Protein AF-A0A0F8UZZ4-F1 (afdb_monomer)

Sequence (154 aa):
MYAQLGSQSSPERGVSSKDVMAVPLHQHHSSLEGVIFPTPEEHDEATNLFNRLIEHFEPLQASNNDYKPITLLRLTKGGVSAEDEFLELFFTFIECDRLGVTEPRLAETLATLHNFEGWTSEEQHGLSQSLVEFSSFLMDNFFLPRTYVVVMYT

Mean predicted aligned error: 14.17 Å

Radius of gyration: 32.43 Å; Cα contacts (8 Å, |Δi|>4): 72; chains: 1; bounding box: 59×96×67 Å

Structure (mmCIF, N/CA/C/O backbone):
data_AF-A0A0F8UZZ4-F1
#
_entry.id   AF-A0A0F8UZZ4-F1
#
loop_
_atom_site.group_PDB
_atom_site.id
_atom_site.type_symbol
_atom_site.label_atom_id
_atom_site.label_alt_id
_atom_site.label_comp_id
_atom_site.label_asym_id
_atom_site.label_entity_id
_atom_site.label_seq_id
_atom_site.pdbx_PDB_ins_code
_atom_site.Cartn_x
_atom_site.Cartn_y
_atom_site.Cartn_z
_atom_site.occupancy
_atom_site.B_iso_or_equiv
_atom_site.auth_seq_id
_atom_site.auth_comp_id
_atom_site.auth_asym_id
_atom_site.auth_atom_id
_atom_site.pdbx_PDB_model_num
ATOM 1 N N . MET A 1 1 ? 35.889 -77.668 51.357 1.00 37.16 1 MET A N 1
ATOM 2 C CA . MET A 1 1 ? 35.777 -79.140 51.212 1.00 37.16 1 MET A CA 1
ATOM 3 C C . MET A 1 1 ? 34.492 -79.395 50.439 1.00 37.1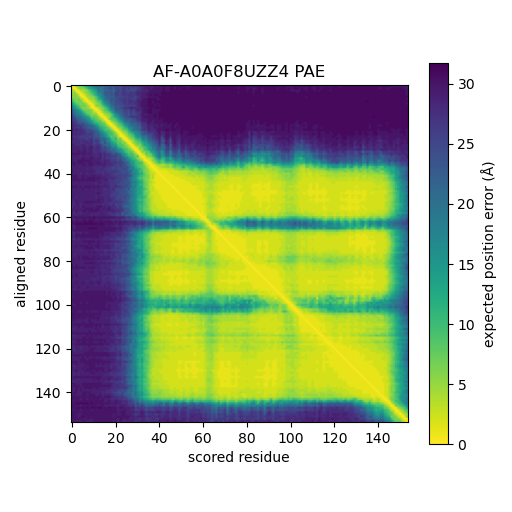6 1 MET A C 1
ATOM 5 O O . MET A 1 1 ? 33.463 -79.022 50.968 1.00 37.16 1 MET A O 1
ATOM 9 N N . TYR A 1 2 ? 34.434 -79.874 49.197 1.00 33.12 2 TYR A N 1
ATOM 10 C CA . TYR A 1 2 ? 35.362 -80.618 48.336 1.00 33.12 2 TYR A CA 1
ATOM 11 C C . TYR A 1 2 ? 35.374 -80.046 46.901 1.00 33.12 2 TYR A C 1
ATOM 13 O O . TYR A 1 2 ? 34.480 -79.297 46.520 1.00 33.12 2 TYR A O 1
ATOM 21 N N . ALA A 1 3 ? 36.428 -80.387 46.159 1.00 36.03 3 ALA A N 1
ATOM 22 C CA . ALA A 1 3 ? 36.749 -79.998 44.786 1.00 36.03 3 ALA A CA 1
ATOM 23 C C . ALA A 1 3 ? 36.208 -80.987 43.728 1.00 36.03 3 ALA A C 1
ATOM 25 O O . ALA A 1 3 ? 35.828 -82.095 44.101 1.00 36.03 3 ALA A O 1
ATOM 26 N N . GLN A 1 4 ? 36.210 -80.562 42.447 1.00 43.81 4 GLN A N 1
ATOM 27 C CA . GLN A 1 4 ? 36.650 -81.261 41.203 1.00 43.81 4 GLN A CA 1
ATOM 28 C C . GLN A 1 4 ? 35.997 -80.543 39.983 1.00 43.81 4 GLN A C 1
ATOM 30 O O . GLN A 1 4 ? 34.777 -80.452 39.927 1.00 43.81 4 GLN A O 1
ATOM 35 N N . LEU A 1 5 ? 36.752 -79.817 39.132 1.00 38.59 5 LEU A N 1
ATOM 36 C CA . LEU A 1 5 ? 37.466 -80.258 37.897 1.00 38.59 5 LEU A CA 1
ATOM 37 C C . LEU A 1 5 ? 36.512 -80.469 36.706 1.00 38.59 5 LEU A C 1
ATOM 39 O O . LEU A 1 5 ? 35.514 -81.151 36.858 1.00 38.59 5 LEU A O 1
ATOM 43 N N . GLY A 1 6 ? 36.721 -79.976 35.483 1.00 33.59 6 GLY A N 1
ATOM 44 C CA . GLY A 1 6 ? 37.797 -79.285 34.748 1.00 33.59 6 GLY A CA 1
ATOM 45 C C . GLY A 1 6 ? 37.180 -78.854 33.389 1.00 33.59 6 GLY A C 1
ATOM 46 O O . GLY A 1 6 ? 35.970 -78.959 33.232 1.00 33.59 6 GLY A O 1
ATOM 47 N N . SER A 1 7 ? 37.829 -78.369 32.333 1.00 39.31 7 SER A N 1
ATOM 48 C CA . SER A 1 7 ? 39.216 -78.089 31.973 1.00 39.31 7 SER A CA 1
ATOM 49 C C . SER A 1 7 ? 39.190 -77.174 30.731 1.00 39.31 7 SER A C 1
ATOM 51 O O . SER A 1 7 ? 38.332 -77.332 29.873 1.00 39.31 7 SER A O 1
ATOM 53 N N . GLN A 1 8 ? 40.156 -76.251 30.670 1.00 36.69 8 GLN A N 1
ATOM 54 C CA . GLN A 1 8 ? 40.911 -75.742 29.506 1.00 36.69 8 GLN A CA 1
ATOM 55 C C . GLN A 1 8 ? 40.238 -75.533 28.131 1.00 36.69 8 GLN A C 1
ATOM 57 O O . GLN A 1 8 ? 39.896 -76.493 27.457 1.00 36.69 8 GLN A O 1
ATOM 62 N N . SER A 1 9 ? 40.365 -74.309 27.596 1.00 33.38 9 SER A N 1
ATOM 63 C CA . SER A 1 9 ? 41.303 -74.023 26.485 1.00 33.38 9 SER A CA 1
ATOM 64 C C . SER A 1 9 ? 41.376 -72.519 26.167 1.00 33.38 9 SER A C 1
ATOM 66 O O . SER A 1 9 ? 40.361 -71.882 25.910 1.00 33.38 9 SER A O 1
ATOM 68 N N . SER A 1 10 ? 42.591 -71.976 26.155 1.00 34.91 10 SER A N 1
ATOM 69 C CA . SER A 1 10 ? 43.013 -70.725 25.490 1.00 34.91 10 SER A CA 1
ATOM 70 C C . SER A 1 10 ? 43.971 -71.145 24.349 1.00 34.91 10 SER A C 1
ATOM 72 O O . SER A 1 10 ? 44.407 -72.302 24.412 1.00 34.91 10 SER A O 1
ATOM 74 N N . PRO A 1 11 ? 44.426 -70.309 23.388 1.00 54.88 11 PRO A N 1
ATOM 75 C CA . PRO A 1 11 ? 44.133 -68.898 23.081 1.00 54.88 11 PRO A CA 1
ATOM 76 C C . PRO A 1 11 ? 43.855 -68.665 21.564 1.00 54.88 11 PRO A C 1
ATOM 78 O O . PRO A 1 11 ? 43.844 -69.614 20.792 1.00 54.88 11 PRO A O 1
ATOM 81 N N . GLU A 1 12 ? 43.655 -67.411 21.127 1.00 36.12 12 GLU A N 1
ATOM 82 C CA . GLU A 1 12 ? 44.362 -66.763 19.988 1.00 36.12 12 GLU A CA 1
ATOM 83 C C . GLU A 1 12 ? 43.564 -65.595 19.360 1.00 36.12 12 GLU A C 1
ATOM 85 O O . GLU A 1 12 ? 42.460 -65.739 18.848 1.00 36.12 12 GLU A O 1
ATOM 90 N N . ARG A 1 13 ? 44.197 -64.416 19.432 1.00 40.97 13 ARG A N 1
ATOM 91 C CA . ARG A 1 13 ? 44.161 -63.244 18.536 1.00 40.97 13 ARG A CA 1
ATOM 92 C C . ARG A 1 13 ? 43.168 -63.228 17.361 1.00 40.97 13 ARG A C 1
ATOM 94 O O . ARG A 1 13 ? 43.299 -63.980 16.404 1.00 40.97 13 ARG A O 1
ATOM 101 N N . GLY A 1 14 ? 42.383 -62.152 17.321 1.00 39.22 14 GLY A N 1
ATOM 102 C CA . GLY A 1 14 ? 41.793 -61.605 16.101 1.00 39.22 14 GLY A CA 1
ATOM 103 C C . GLY A 1 14 ? 41.281 -60.186 16.334 1.00 39.22 14 GLY A C 1
ATOM 104 O O . GLY A 1 14 ? 40.177 -59.994 16.823 1.00 39.22 14 GLY A O 1
ATOM 105 N N . VAL A 1 15 ? 42.108 -59.187 16.028 1.00 47.19 15 VAL A N 1
ATOM 106 C CA . VAL A 1 15 ? 41.715 -57.772 15.963 1.00 47.19 15 VAL A CA 1
ATOM 107 C C . VAL A 1 15 ? 40.693 -57.586 14.843 1.00 47.19 15 VAL A C 1
ATOM 109 O O . VAL A 1 15 ? 40.980 -57.939 13.704 1.00 47.19 15 VAL A O 1
ATOM 112 N N . SER A 1 16 ? 39.567 -56.939 15.142 1.00 41.50 16 SER A N 1
ATOM 113 C CA . SER A 1 16 ? 38.890 -56.057 14.187 1.00 41.50 16 SER A CA 1
ATOM 114 C C . SER A 1 16 ? 38.021 -55.045 14.941 1.00 41.50 16 SER A C 1
ATOM 116 O O . SER A 1 16 ? 36.814 -55.214 15.081 1.00 41.50 16 SER A O 1
ATOM 118 N N . SER A 1 17 ? 38.641 -53.947 15.400 1.00 47.75 17 SER A N 1
ATOM 119 C CA . SER A 1 17 ? 37.963 -52.641 15.346 1.00 47.75 17 SER A CA 1
ATOM 120 C C . SER A 1 17 ? 37.373 -52.518 13.947 1.00 47.75 17 SER A C 1
ATOM 122 O O . SER A 1 17 ? 38.112 -52.820 13.008 1.00 47.75 17 SER A O 1
ATOM 124 N N . LYS A 1 18 ? 36.104 -52.130 13.771 1.00 46.91 18 LYS A N 1
ATOM 125 C CA . LYS A 1 18 ? 35.590 -50.742 13.636 1.00 46.91 18 LYS A CA 1
ATOM 126 C C . LYS A 1 18 ? 34.067 -50.853 13.474 1.00 46.91 18 LYS A C 1
ATOM 128 O O . LYS A 1 18 ? 33.593 -51.034 12.366 1.00 46.91 18 LYS A O 1
ATOM 133 N N . ASP A 1 19 ? 33.329 -50.697 14.565 1.00 45.00 19 ASP A N 1
ATOM 134 C CA . ASP A 1 19 ? 31.961 -50.177 14.507 1.00 45.00 19 ASP A CA 1
ATOM 135 C C . ASP A 1 19 ? 31.980 -48.869 15.293 1.00 45.00 19 ASP A C 1
ATOM 137 O O . ASP A 1 19 ? 31.608 -48.783 16.462 1.00 45.00 19 ASP A O 1
ATOM 141 N N . VAL A 1 20 ? 32.547 -47.839 14.659 1.00 52.75 20 VAL A N 1
ATOM 142 C CA . VAL A 1 20 ? 32.325 -46.463 15.096 1.00 52.75 20 VAL A CA 1
ATOM 143 C C . VAL A 1 20 ? 30.869 -46.186 14.764 1.00 52.75 20 VAL A C 1
ATOM 145 O O . VAL A 1 20 ? 30.528 -45.930 13.612 1.00 52.75 20 VAL A O 1
ATOM 148 N N . MET A 1 21 ? 30.007 -46.299 15.772 1.00 49.78 21 MET A N 1
ATOM 149 C CA . MET A 1 21 ? 28.649 -45.774 15.717 1.00 49.78 21 MET A CA 1
ATOM 150 C C . MET A 1 21 ? 28.749 -44.310 15.282 1.00 49.78 21 MET A C 1
ATOM 152 O O . MET A 1 21 ? 29.246 -43.466 16.030 1.00 49.78 21 MET A O 1
ATOM 156 N N . ALA A 1 22 ? 28.336 -44.018 14.049 1.00 57.75 22 ALA A N 1
ATOM 157 C CA . ALA A 1 22 ? 28.159 -42.653 13.591 1.00 57.75 22 ALA A CA 1
ATOM 158 C C . ALA A 1 22 ? 27.011 -42.063 14.411 1.00 57.75 22 ALA A C 1
ATOM 160 O O . ALA A 1 22 ? 25.844 -42.379 14.191 1.00 57.75 22 ALA A O 1
ATOM 161 N N . VAL A 1 23 ? 27.365 -41.259 15.412 1.00 56.22 23 VAL A N 1
ATOM 162 C CA . VAL A 1 23 ? 26.418 -40.435 16.158 1.00 56.22 23 VAL A CA 1
ATOM 163 C C . VAL A 1 23 ? 25.686 -39.581 15.124 1.00 56.22 23 VAL A C 1
ATOM 165 O O . VAL A 1 23 ? 26.359 -38.860 14.381 1.00 56.22 23 VAL A O 1
ATOM 168 N N . PRO A 1 24 ? 24.348 -39.658 15.023 1.00 53.19 24 PRO A N 1
ATOM 169 C CA . PRO A 1 24 ? 23.606 -38.757 14.161 1.00 53.19 24 PRO A CA 1
ATOM 170 C C . PRO A 1 24 ? 23.951 -37.333 14.589 1.00 53.19 24 PRO A C 1
ATOM 172 O O . PRO A 1 24 ? 23.650 -36.944 15.720 1.00 53.19 24 PRO A O 1
ATOM 175 N N . LEU A 1 25 ? 24.636 -36.586 13.717 1.00 57.75 25 LEU A N 1
ATOM 176 C CA . LEU A 1 25 ? 24.811 -35.146 13.860 1.00 57.75 25 LEU A CA 1
ATOM 177 C C . LEU A 1 25 ? 23.404 -34.586 13.987 1.00 57.75 25 LEU A C 1
ATOM 179 O O . LEU A 1 25 ? 22.656 -34.559 13.011 1.00 57.75 25 LEU A O 1
ATOM 183 N N . HIS A 1 26 ? 23.027 -34.259 15.221 1.00 54.53 26 HIS A N 1
ATOM 184 C CA . HIS A 1 26 ? 21.767 -33.616 15.518 1.00 54.53 26 HIS A CA 1
ATOM 185 C C . HIS A 1 26 ? 21.762 -32.360 14.665 1.00 54.53 26 HIS A C 1
ATOM 187 O O . HIS A 1 26 ? 22.578 -31.457 14.867 1.00 54.53 26 HIS A O 1
ATOM 193 N N . GLN A 1 27 ? 20.918 -32.367 13.637 1.00 55.06 27 GLN A N 1
ATOM 194 C CA . GLN A 1 27 ? 20.642 -31.173 12.874 1.00 55.06 27 GLN A CA 1
ATOM 195 C C . GLN A 1 27 ? 20.146 -30.167 13.902 1.00 55.06 27 GLN A C 1
ATOM 197 O O . GLN A 1 27 ? 19.114 -30.369 14.542 1.00 55.06 27 GLN A O 1
ATOM 202 N N . HIS A 1 28 ? 20.945 -29.127 14.121 1.00 51.03 28 HIS A N 1
ATOM 203 C CA . HIS A 1 28 ? 20.485 -27.933 14.791 1.00 51.03 28 HIS A CA 1
ATOM 204 C C . HIS A 1 28 ? 19.381 -27.365 13.901 1.00 51.03 28 HIS A C 1
ATOM 206 O O . HIS A 1 28 ? 19.643 -26.615 12.965 1.00 51.03 28 HIS A O 1
ATOM 212 N N . HIS A 1 29 ? 18.142 -27.773 14.162 1.00 53.62 29 HIS A N 1
ATOM 213 C CA . HIS A 1 29 ? 16.994 -26.958 13.832 1.00 53.62 29 HIS A CA 1
ATOM 214 C C . HIS A 1 29 ? 17.163 -25.701 14.682 1.00 53.62 29 HIS A C 1
ATOM 216 O O . HIS A 1 29 ? 16.828 -25.697 15.863 1.00 53.62 29 HIS A O 1
ATOM 222 N N . SER A 1 30 ? 17.801 -24.672 14.123 1.00 51.25 30 SER A N 1
ATOM 223 C CA . SER A 1 30 ? 17.668 -23.326 14.665 1.00 51.25 30 SER A CA 1
ATOM 224 C C . SER A 1 30 ? 16.173 -23.051 14.725 1.00 51.25 30 SER A C 1
ATOM 226 O O . SER A 1 30 ? 15.524 -23.031 13.678 1.00 51.25 30 SER A O 1
ATOM 228 N N . SER A 1 31 ? 15.614 -22.938 15.929 1.00 60.97 31 SER A N 1
ATOM 229 C CA . SER A 1 31 ? 14.214 -22.586 16.072 1.00 60.97 31 SER A CA 1
ATOM 230 C C . SER A 1 31 ? 13.995 -21.204 15.469 1.00 60.97 31 SER A C 1
ATOM 232 O O . SER A 1 31 ? 14.671 -20.240 15.828 1.00 60.97 31 SER A O 1
ATOM 234 N N . LEU A 1 32 ? 13.043 -21.116 14.547 1.00 57.94 32 LEU A N 1
ATOM 235 C CA . LEU A 1 32 ? 12.526 -19.874 13.972 1.00 57.94 32 LEU A CA 1
ATOM 236 C C . LEU A 1 32 ? 11.580 -19.169 14.962 1.00 57.94 32 LEU A C 1
ATOM 238 O O . LEU A 1 32 ? 10.643 -18.496 14.553 1.00 57.94 32 LEU A O 1
ATOM 242 N N . GLU A 1 33 ? 11.834 -19.283 16.268 1.00 49.53 33 GLU A N 1
ATOM 243 C CA . GLU A 1 33 ? 10.960 -18.830 17.362 1.00 49.53 33 GLU A CA 1
ATOM 244 C C . GLU A 1 33 ? 10.782 -17.297 17.440 1.00 49.53 33 GLU A C 1
ATOM 246 O O . GLU A 1 33 ? 10.204 -16.789 18.396 1.00 49.53 33 GLU A O 1
ATOM 251 N N . GLY A 1 34 ? 11.259 -16.549 16.443 1.00 54.19 34 GLY A N 1
ATOM 252 C CA . GLY A 1 34 ? 11.090 -15.101 16.332 1.00 54.19 34 GLY A CA 1
ATOM 253 C C . GLY A 1 34 ? 10.727 -14.593 14.936 1.00 54.19 34 GLY A C 1
ATOM 254 O O . GLY A 1 34 ? 10.614 -13.384 14.776 1.00 54.19 34 GLY A O 1
ATOM 255 N N . VAL A 1 35 ? 10.548 -15.465 13.935 1.00 55.81 35 VAL A N 1
ATOM 256 C CA . VAL A 1 35 ? 10.029 -15.044 12.623 1.00 55.81 35 VAL A CA 1
ATOM 257 C C . VAL A 1 35 ? 8.548 -15.378 12.604 1.00 55.81 35 VAL A C 1
ATOM 259 O O . VAL A 1 35 ? 8.148 -16.511 12.333 1.00 55.81 35 VAL A O 1
ATOM 262 N N . ILE A 1 36 ? 7.739 -14.396 12.991 1.00 64.62 36 ILE A N 1
ATOM 263 C CA . ILE A 1 36 ? 6.286 -14.494 12.900 1.00 64.62 36 ILE A CA 1
ATOM 264 C C . ILE A 1 36 ? 5.947 -14.273 11.430 1.00 64.62 36 ILE A C 1
ATOM 266 O O . ILE A 1 36 ? 5.892 -13.141 10.968 1.00 64.62 36 ILE A O 1
ATOM 270 N N . PHE A 1 37 ? 5.784 -15.363 10.686 1.00 69.31 37 PHE A N 1
ATOM 271 C CA . PHE A 1 37 ? 5.194 -15.282 9.357 1.00 69.31 37 PHE A CA 1
ATOM 272 C C . PHE A 1 37 ? 3.725 -14.874 9.492 1.00 69.31 37 PHE A C 1
ATOM 274 O O . PHE A 1 37 ? 3.063 -15.370 10.416 1.00 69.31 37 PHE A O 1
ATOM 281 N N . PRO A 1 38 ? 3.207 -14.019 8.592 1.00 77.25 38 PRO A N 1
ATOM 282 C CA . PRO A 1 38 ? 1.789 -13.709 8.578 1.00 77.25 38 PRO A CA 1
ATOM 283 C C . PRO A 1 38 ? 0.985 -15.002 8.453 1.00 77.25 38 PRO A C 1
ATOM 285 O O . PRO A 1 38 ? 1.321 -15.923 7.700 1.00 77.25 38 PRO A O 1
ATOM 288 N N . THR A 1 39 ? -0.079 -15.092 9.239 1.00 86.38 39 THR A N 1
ATOM 289 C CA . THR A 1 39 ? -1.046 -16.173 9.095 1.00 86.38 39 THR A CA 1
ATOM 290 C C . THR A 1 39 ? -1.729 -16.071 7.725 1.00 86.38 39 THR A C 1
ATOM 292 O O . THR A 1 39 ? -1.824 -14.979 7.164 1.00 86.38 39 THR A O 1
ATOM 295 N N . PRO A 1 40 ? -2.260 -17.176 7.171 1.00 87.00 40 PRO A N 1
ATOM 296 C CA . PRO A 1 40 ? -3.006 -17.116 5.913 1.00 87.00 40 PRO A CA 1
ATOM 297 C C . PRO A 1 40 ? -4.165 -16.107 5.936 1.00 87.00 40 PRO A C 1
ATOM 299 O O . PRO A 1 40 ? -4.447 -15.469 4.930 1.00 87.00 40 PRO A O 1
ATOM 302 N N . GLU A 1 41 ? -4.809 -15.931 7.093 1.00 89.00 41 GLU A N 1
ATOM 303 C CA . GLU A 1 41 ? -5.885 -14.952 7.283 1.00 89.00 41 GLU A CA 1
ATOM 304 C C . GLU A 1 41 ? -5.363 -13.508 7.217 1.00 89.00 41 GLU A C 1
ATOM 306 O O . GLU A 1 41 ? -5.937 -12.685 6.507 1.00 89.00 41 GLU A O 1
ATOM 311 N N . GLU A 1 42 ? -4.233 -13.217 7.872 1.00 89.69 42 GLU A N 1
ATOM 312 C CA . GLU A 1 42 ? -3.569 -11.909 7.774 1.00 89.69 42 GLU A CA 1
ATOM 313 C C . GLU A 1 42 ? -3.079 -11.623 6.351 1.00 89.69 42 GLU A C 1
ATOM 315 O O . GLU A 1 42 ? -3.181 -10.488 5.894 1.00 89.69 42 GLU A O 1
ATOM 320 N N . HIS A 1 43 ? -2.590 -12.637 5.629 1.00 91.94 43 HIS A N 1
ATOM 321 C CA . HIS A 1 43 ? -2.212 -12.499 4.223 1.00 91.94 43 HIS A CA 1
ATOM 322 C C . HIS A 1 43 ? -3.412 -12.117 3.344 1.00 91.94 43 HIS A C 1
ATOM 324 O O . HIS A 1 43 ? -3.337 -11.165 2.560 1.00 91.94 43 HIS A O 1
ATOM 330 N N . ASP A 1 44 ? -4.530 -12.836 3.480 1.00 94.62 44 ASP A N 1
ATOM 331 C CA . ASP A 1 44 ? -5.746 -12.571 2.710 1.00 94.62 44 ASP A CA 1
ATOM 332 C C . ASP A 1 44 ? -6.308 -11.174 3.026 1.00 94.62 44 ASP A C 1
ATOM 334 O O . ASP A 1 44 ? -6.726 -10.438 2.123 1.00 94.62 44 ASP A O 1
ATOM 338 N N . GLU A 1 45 ? -6.295 -10.772 4.299 1.00 95.62 45 GLU A N 1
ATOM 339 C CA . GLU A 1 45 ? -6.728 -9.441 4.728 1.00 95.62 45 GLU A CA 1
ATOM 340 C C . GLU A 1 45 ? -5.799 -8.340 4.196 1.00 95.62 45 GLU A C 1
ATOM 342 O O . GLU A 1 45 ? -6.281 -7.364 3.612 1.00 95.62 45 GLU A O 1
ATOM 347 N N . ALA A 1 46 ? -4.482 -8.514 4.322 1.00 96.12 46 ALA A N 1
ATOM 348 C CA . ALA A 1 46 ? -3.475 -7.592 3.805 1.00 96.12 46 ALA A CA 1
ATOM 349 C C . ALA A 1 46 ? -3.598 -7.411 2.290 1.00 96.12 46 ALA A C 1
ATOM 351 O O . ALA A 1 46 ? -3.602 -6.281 1.793 1.00 96.12 46 ALA A O 1
ATOM 352 N N . THR A 1 47 ? -3.783 -8.508 1.556 1.00 97.12 47 THR A N 1
ATOM 353 C CA . THR A 1 47 ? -3.988 -8.492 0.106 1.00 97.12 47 THR A CA 1
ATOM 354 C C . THR A 1 47 ? -5.265 -7.746 -0.268 1.00 97.12 47 THR A C 1
ATOM 356 O O . THR A 1 47 ? -5.249 -6.875 -1.142 1.00 97.12 47 THR A O 1
ATOM 359 N N . ASN A 1 48 ? -6.379 -8.043 0.407 1.00 97.44 48 ASN A N 1
ATOM 360 C CA . ASN A 1 48 ? -7.651 -7.368 0.157 1.00 97.44 48 ASN A CA 1
ATOM 361 C C . ASN A 1 48 ? -7.575 -5.871 0.465 1.00 97.44 48 ASN A C 1
ATOM 363 O O . ASN A 1 48 ? -8.046 -5.052 -0.328 1.00 97.44 48 ASN A O 1
ATOM 367 N N . LEU A 1 49 ? -6.971 -5.497 1.593 1.00 97.75 49 LEU A N 1
ATOM 368 C CA . LEU A 1 49 ? -6.801 -4.099 1.964 1.00 97.75 49 LEU A CA 1
ATOM 369 C C . LEU A 1 49 ? -5.885 -3.367 0.979 1.00 97.75 49 LEU A C 1
ATOM 371 O O . LEU A 1 49 ? -6.238 -2.277 0.534 1.00 97.75 49 LEU A O 1
ATOM 375 N N . PHE A 1 50 ? -4.758 -3.969 0.588 1.00 98.12 50 PHE A N 1
ATOM 376 C CA . PHE A 1 50 ? -3.872 -3.404 -0.428 1.00 98.12 50 PHE A CA 1
ATOM 377 C C . PHE A 1 50 ? -4.634 -3.128 -1.727 1.00 98.12 50 PHE A C 1
ATOM 379 O O . PHE A 1 50 ? -4.582 -2.015 -2.247 1.00 98.12 50 PHE A O 1
ATOM 386 N N . ASN A 1 51 ? -5.409 -4.098 -2.220 1.00 98.06 51 ASN A N 1
ATOM 387 C CA . ASN A 1 51 ? -6.197 -3.922 -3.440 1.00 98.06 51 ASN A CA 1
ATOM 388 C C . ASN A 1 51 ? -7.202 -2.769 -3.312 1.00 98.06 51 ASN A C 1
ATOM 390 O O . ASN A 1 51 ? -7.263 -1.930 -4.209 1.00 98.06 51 ASN A O 1
ATOM 394 N N . ARG A 1 52 ? -7.913 -2.655 -2.180 1.00 97.94 52 ARG A N 1
ATOM 395 C CA . ARG A 1 52 ? -8.832 -1.528 -1.932 1.00 97.94 52 ARG A CA 1
ATOM 396 C C . ARG A 1 52 ? -8.118 -0.178 -1.907 1.00 97.94 52 ARG A C 1
ATOM 398 O O . ARG A 1 52 ? -8.631 0.790 -2.465 1.00 97.94 52 ARG A O 1
ATOM 405 N N . LEU A 1 53 ? -6.928 -0.104 -1.306 1.00 97.75 53 LEU A N 1
ATOM 406 C CA . LEU A 1 53 ? -6.107 1.111 -1.321 1.00 97.75 53 LEU A CA 1
ATOM 407 C C . LEU A 1 53 ? -5.747 1.506 -2.758 1.00 97.75 53 LEU A C 1
ATOM 409 O O . LEU A 1 53 ? -5.929 2.659 -3.147 1.00 97.75 53 LEU A O 1
ATOM 413 N N . ILE A 1 54 ? -5.281 0.554 -3.567 1.00 97.88 54 ILE A N 1
ATOM 414 C CA . ILE A 1 54 ? -4.942 0.812 -4.969 1.00 97.88 54 ILE A CA 1
ATOM 415 C C . ILE A 1 54 ? -6.175 1.254 -5.763 1.00 97.88 54 ILE A C 1
ATOM 417 O O . ILE A 1 54 ? -6.119 2.278 -6.441 1.00 97.88 54 ILE A O 1
ATOM 421 N N . GLU A 1 55 ? -7.294 0.538 -5.655 1.00 97.62 55 GLU A N 1
ATOM 422 C CA . GLU A 1 55 ? -8.541 0.872 -6.353 1.00 97.62 55 GLU A CA 1
ATOM 423 C C . GLU A 1 55 ? -9.046 2.278 -6.006 1.00 97.62 55 GLU A C 1
ATOM 425 O O . GLU A 1 55 ? -9.536 2.993 -6.883 1.00 97.62 55 GLU A O 1
ATOM 430 N N . HIS A 1 56 ? -8.887 2.693 -4.748 1.00 97.06 56 HIS A N 1
ATOM 431 C CA . HIS A 1 56 ? -9.308 4.008 -4.286 1.00 97.06 56 HIS A CA 1
ATOM 432 C C . HIS A 1 56 ? -8.361 5.131 -4.734 1.00 97.06 56 HIS A C 1
ATOM 434 O O . HIS A 1 56 ? -8.816 6.156 -5.241 1.00 97.06 56 HIS A O 1
ATOM 440 N N . PHE A 1 57 ? -7.045 4.963 -4.556 1.00 96.25 57 PHE A N 1
ATOM 441 C CA . PHE A 1 57 ? -6.072 6.048 -4.736 1.00 96.25 57 PHE A CA 1
ATOM 442 C C . PHE A 1 57 ? -5.442 6.106 -6.137 1.00 96.25 57 PHE A C 1
ATOM 444 O O . PHE A 1 57 ? -5.046 7.189 -6.575 1.00 96.25 57 PHE A O 1
ATOM 451 N N . GLU A 1 58 ? -5.359 4.995 -6.880 1.00 95.56 58 GLU A N 1
ATOM 452 C CA . GLU A 1 58 ? -4.749 4.978 -8.222 1.00 95.56 58 GLU A CA 1
ATOM 453 C C . GLU A 1 58 ? -5.450 5.930 -9.211 1.00 95.56 58 GLU A C 1
ATOM 455 O O . GLU A 1 58 ? -4.741 6.615 -9.959 1.00 95.56 58 GLU A O 1
ATOM 460 N N . PRO A 1 59 ? -6.793 6.055 -9.224 1.00 94.38 59 PRO A N 1
ATOM 461 C CA . PRO A 1 59 ? -7.483 7.021 -10.082 1.00 94.38 59 PRO A CA 1
ATOM 462 C C . PRO A 1 59 ? -7.286 8.484 -9.660 1.00 94.38 59 PRO A C 1
ATOM 464 O O . PRO A 1 59 ? -7.465 9.381 -10.484 1.00 94.38 59 PRO A O 1
ATOM 467 N N . LEU A 1 60 ? -6.946 8.732 -8.391 1.00 92.62 60 LEU A N 1
ATOM 468 C CA . LEU A 1 60 ? -6.838 10.073 -7.803 1.00 92.62 60 LEU A CA 1
ATOM 469 C C . LEU A 1 60 ? -5.441 10.687 -7.947 1.00 92.62 60 LEU A C 1
ATOM 471 O O . LEU A 1 60 ? -5.272 11.890 -7.743 1.00 92.62 60 LEU A O 1
ATOM 475 N N . GLN A 1 61 ? -4.432 9.882 -8.286 1.00 88.50 61 GLN A N 1
ATOM 476 C CA . GLN A 1 61 ? -3.060 10.363 -8.405 1.00 88.50 61 GLN A CA 1
ATOM 477 C C . GLN A 1 61 ? -2.930 11.411 -9.525 1.00 88.50 61 GLN A C 1
ATOM 479 O O . GLN A 1 61 ? -3.340 11.199 -10.671 1.00 88.50 61 GLN A O 1
ATOM 484 N N . ALA A 1 62 ? -2.309 12.546 -9.210 1.00 77.75 62 ALA A N 1
ATOM 485 C CA . ALA A 1 62 ? -1.963 13.543 -10.212 1.00 77.75 62 ALA A CA 1
ATOM 486 C C . ALA A 1 62 ? -0.770 13.055 -11.050 1.00 77.75 62 ALA A C 1
ATOM 488 O O . ALA A 1 62 ? 0.230 12.579 -10.512 1.00 77.75 62 ALA A O 1
ATOM 489 N N . SER A 1 63 ? -0.839 13.210 -12.372 1.00 65.44 63 SER A N 1
ATOM 490 C CA . SER A 1 63 ? 0.279 12.923 -13.276 1.00 65.44 63 SER A CA 1
ATOM 491 C C . SER A 1 63 ? 1.307 14.054 -13.202 1.00 65.44 63 SER A C 1
ATOM 493 O O . SER A 1 63 ? 1.355 14.911 -14.082 1.00 65.44 63 SER A O 1
ATOM 495 N N . ASN A 1 64 ? 2.086 14.115 -12.122 1.00 62.50 64 ASN A N 1
ATOM 496 C CA . ASN A 1 64 ? 2.934 15.281 -11.885 1.00 62.50 64 ASN A CA 1
ATOM 497 C C . ASN A 1 64 ? 4.222 15.290 -12.727 1.00 62.50 64 ASN A C 1
ATOM 499 O O . ASN A 1 64 ? 4.873 16.320 -12.728 1.00 62.50 64 ASN A O 1
ATOM 503 N N . ASN A 1 65 ? 4.576 14.196 -13.428 1.00 64.69 65 ASN A N 1
ATOM 504 C CA . ASN A 1 65 ? 5.734 14.076 -14.344 1.00 64.69 65 ASN A CA 1
ATOM 505 C C . ASN A 1 65 ? 5.701 12.751 -15.156 1.00 64.69 65 ASN A C 1
ATOM 507 O O . ASN A 1 65 ? 6.709 12.055 -15.242 1.00 64.69 65 ASN A O 1
ATOM 511 N N . ASP A 1 66 ? 4.533 12.313 -15.638 1.00 77.44 66 ASP A N 1
ATOM 512 C CA . ASP A 1 66 ? 4.265 10.962 -16.199 1.00 77.44 66 ASP A CA 1
ATOM 513 C C . ASP A 1 66 ? 4.487 9.771 -15.242 1.00 77.44 66 ASP A C 1
ATOM 515 O O . ASP A 1 66 ? 3.921 8.695 -15.443 1.00 77.44 66 ASP A O 1
ATOM 519 N N . TYR A 1 67 ? 5.243 9.963 -14.161 1.00 84.19 67 TYR A N 1
ATOM 520 C CA . TYR A 1 67 ? 5.377 9.013 -13.069 1.00 84.19 67 TYR A CA 1
ATOM 521 C C . TYR A 1 67 ? 4.058 8.866 -12.302 1.00 84.19 67 TYR A C 1
ATOM 523 O O . TYR A 1 67 ? 3.416 9.852 -11.932 1.00 84.19 67 TYR A O 1
ATOM 531 N N . LYS A 1 68 ? 3.673 7.611 -12.060 1.00 92.75 68 LYS A N 1
ATOM 532 C CA . LYS A 1 68 ? 2.443 7.220 -11.369 1.00 92.75 68 LYS A CA 1
ATOM 533 C C . LYS A 1 68 ? 2.794 6.336 -10.168 1.00 92.75 68 LYS A C 1
ATOM 535 O O . LYS A 1 68 ? 2.916 5.122 -10.347 1.00 92.75 68 LYS A O 1
ATOM 540 N N . PRO A 1 69 ? 2.998 6.918 -8.973 1.00 94.12 69 PRO A N 1
ATOM 541 C CA . PRO A 1 69 ? 3.480 6.182 -7.804 1.00 94.12 69 PRO A CA 1
ATOM 542 C C . PRO A 1 69 ? 2.540 5.040 -7.414 1.00 94.12 69 PRO A C 1
ATOM 544 O O . PRO A 1 69 ? 2.977 3.907 -7.253 1.00 94.12 69 PRO A O 1
ATOM 547 N N . ILE A 1 70 ? 1.228 5.282 -7.383 1.00 96.00 70 ILE A N 1
ATOM 548 C CA . ILE A 1 70 ? 0.266 4.251 -6.968 1.00 96.00 70 ILE A CA 1
ATOM 549 C C . ILE A 1 70 ? 0.192 3.122 -8.004 1.00 96.00 70 ILE A C 1
ATOM 551 O O . ILE A 1 70 ? 0.090 1.945 -7.660 1.00 96.00 70 ILE A O 1
ATOM 555 N N . THR A 1 71 ? 0.338 3.460 -9.288 1.00 95.56 71 THR A N 1
ATOM 556 C CA . THR A 1 71 ? 0.476 2.449 -10.343 1.00 95.56 71 THR A CA 1
ATOM 557 C C . THR A 1 71 ? 1.753 1.625 -10.171 1.00 95.56 71 THR A C 1
ATOM 559 O O . THR A 1 71 ? 1.711 0.412 -10.370 1.00 95.56 71 THR A O 1
ATOM 562 N N . LEU A 1 72 ? 2.876 2.234 -9.766 1.00 95.19 72 LEU A N 1
ATOM 563 C CA . LEU A 1 72 ? 4.102 1.493 -9.459 1.00 95.19 72 LEU A CA 1
ATOM 564 C C . LEU A 1 72 ? 3.874 0.487 -8.326 1.00 95.19 72 LEU A C 1
ATOM 566 O O . LEU A 1 72 ? 4.340 -0.644 -8.447 1.00 95.19 72 LEU A O 1
ATOM 570 N N . LEU A 1 73 ? 3.137 0.846 -7.271 1.00 96.81 73 LEU A N 1
ATOM 571 C CA . LEU A 1 73 ? 2.824 -0.082 -6.177 1.00 96.81 73 LEU A CA 1
ATOM 572 C C . LEU A 1 73 ? 2.074 -1.316 -6.677 1.00 96.81 73 LEU A C 1
ATOM 574 O O . LEU A 1 73 ? 2.499 -2.440 -6.412 1.00 96.81 73 LEU A O 1
ATOM 578 N N . ARG A 1 74 ? 1.012 -1.114 -7.469 1.00 97.62 74 ARG A N 1
ATOM 579 C CA . ARG A 1 74 ? 0.248 -2.213 -8.082 1.00 97.62 74 ARG A CA 1
ATOM 580 C C . ARG A 1 74 ? 1.136 -3.119 -8.934 1.00 97.62 74 ARG A C 1
ATOM 582 O O . ARG A 1 74 ? 1.055 -4.342 -8.831 1.00 97.62 74 ARG A O 1
ATOM 589 N N . LEU A 1 75 ? 1.978 -2.523 -9.781 1.00 96.62 75 LEU A N 1
ATOM 590 C CA . LEU A 1 75 ? 2.882 -3.269 -10.659 1.00 96.62 75 LEU A CA 1
ATOM 591 C C . LEU A 1 75 ? 3.959 -4.018 -9.870 1.00 96.62 75 LEU A C 1
ATOM 593 O O . LEU A 1 75 ? 4.274 -5.154 -10.212 1.00 96.62 75 LEU A O 1
ATOM 597 N N . THR A 1 76 ? 4.490 -3.406 -8.811 1.00 96.25 76 THR A N 1
ATOM 598 C CA . THR A 1 76 ? 5.495 -4.026 -7.941 1.00 96.25 76 THR A CA 1
ATOM 599 C C . THR A 1 76 ? 4.895 -5.231 -7.234 1.00 96.25 76 THR A C 1
ATOM 601 O O . THR A 1 76 ? 5.452 -6.319 -7.348 1.00 96.25 76 THR A O 1
ATOM 604 N N . LYS A 1 77 ? 3.712 -5.083 -6.621 1.00 95.94 77 LYS A N 1
ATOM 605 C CA . LYS A 1 77 ? 2.994 -6.198 -5.992 1.00 95.94 77 LYS A CA 1
ATOM 606 C C . LYS A 1 77 ? 2.783 -7.361 -6.961 1.00 95.94 77 LYS A C 1
ATOM 608 O O . LYS A 1 77 ? 2.977 -8.511 -6.595 1.00 95.94 77 LYS A O 1
ATOM 613 N N . GLY A 1 78 ? 2.388 -7.073 -8.203 1.00 95.06 78 GLY A N 1
ATOM 614 C CA . GLY A 1 78 ? 2.172 -8.105 -9.223 1.00 95.06 78 GLY A CA 1
ATOM 615 C C . GLY A 1 78 ? 3.452 -8.726 -9.799 1.00 95.06 78 GLY A C 1
ATOM 616 O O . GLY A 1 78 ? 3.365 -9.733 -10.498 1.00 95.06 78 GLY A O 1
ATOM 617 N N . GLY A 1 79 ? 4.618 -8.119 -9.561 1.00 92.75 79 GLY A N 1
ATOM 618 C CA . GLY A 1 79 ? 5.904 -8.542 -10.121 1.00 92.75 79 GLY A CA 1
ATOM 619 C C . GLY A 1 79 ? 6.849 -9.224 -9.130 1.00 92.75 79 GLY A C 1
ATOM 620 O O . GLY A 1 79 ? 7.814 -9.855 -9.564 1.00 92.75 79 GLY A O 1
ATOM 621 N N . VAL A 1 80 ? 6.607 -9.107 -7.822 1.00 93.31 80 VAL A N 1
ATOM 622 C CA . VAL A 1 80 ? 7.412 -9.773 -6.790 1.00 93.31 80 VAL A CA 1
ATOM 623 C C . VAL A 1 80 ? 6.989 -11.232 -6.615 1.00 93.31 80 VAL A C 1
ATOM 625 O O . VAL A 1 80 ? 5.813 -11.566 -6.696 1.00 93.31 80 VAL A O 1
ATOM 628 N N . SER A 1 81 ? 7.954 -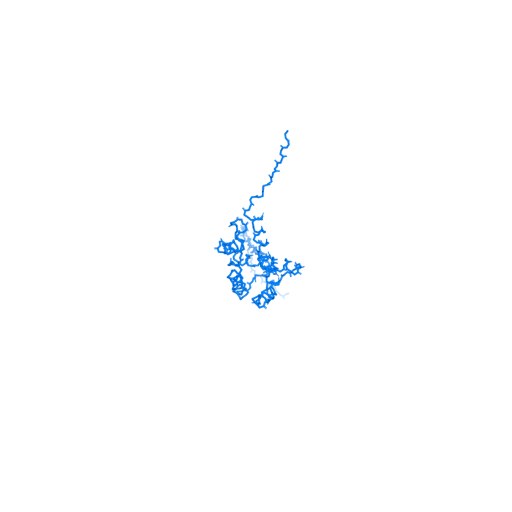12.117 -6.356 1.00 91.12 81 SER A N 1
ATOM 629 C CA . SER A 1 81 ? 7.677 -13.510 -5.967 1.00 91.12 81 SER A CA 1
ATOM 630 C C . SER A 1 81 ? 7.438 -13.676 -4.463 1.00 91.12 81 SER A C 1
ATOM 632 O O . SER A 1 81 ? 6.862 -14.671 -4.045 1.00 91.12 81 SER A O 1
ATOM 634 N N . ALA A 1 82 ? 7.944 -12.727 -3.675 1.0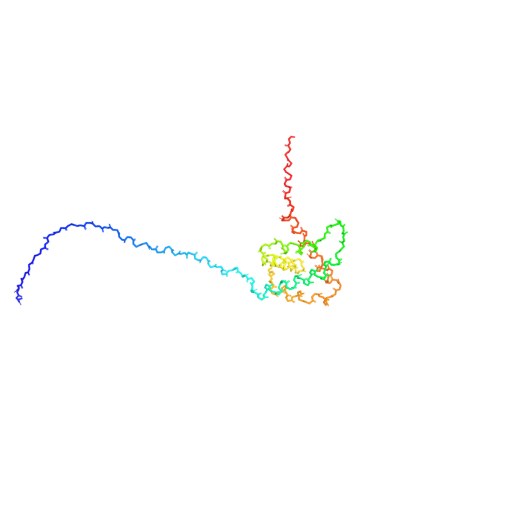0 91.31 82 ALA A N 1
ATOM 635 C CA . ALA A 1 82 ? 7.886 -12.665 -2.219 1.00 91.31 82 ALA A CA 1
ATOM 636 C C . ALA A 1 82 ? 6.743 -11.718 -1.820 1.00 91.31 82 ALA A C 1
ATOM 638 O O . ALA A 1 82 ? 6.962 -10.540 -1.535 1.00 91.31 82 ALA A O 1
ATOM 639 N N . GLU A 1 83 ? 5.505 -12.190 -1.990 1.00 91.88 83 GLU A N 1
ATOM 640 C CA . GLU A 1 83 ? 4.305 -11.365 -1.813 1.00 91.88 83 GLU A CA 1
ATOM 641 C C . GLU A 1 83 ? 4.079 -10.990 -0.344 1.00 91.88 83 GLU A C 1
ATOM 643 O O . GLU A 1 83 ? 3.803 -9.825 -0.057 1.00 91.88 83 GLU A O 1
ATOM 648 N N . ASP A 1 84 ? 4.263 -11.943 0.572 1.00 91.19 84 ASP A N 1
ATOM 649 C CA . ASP A 1 84 ? 4.103 -11.737 2.015 1.00 91.19 84 ASP A CA 1
ATOM 650 C C . ASP A 1 84 ? 5.073 -10.676 2.525 1.00 91.19 84 ASP A C 1
ATOM 652 O O . ASP A 1 84 ? 4.667 -9.724 3.186 1.00 91.19 84 ASP A O 1
ATOM 656 N N . GLU A 1 85 ? 6.343 -10.784 2.136 1.00 91.81 85 GLU A N 1
ATOM 657 C CA . GLU A 1 85 ? 7.387 -9.845 2.531 1.00 91.81 85 GLU A CA 1
ATOM 658 C C . GLU A 1 85 ? 7.153 -8.450 1.939 1.00 91.81 85 GLU A C 1
ATOM 660 O O . GLU A 1 85 ? 7.479 -7.442 2.567 1.00 91.81 85 GLU A O 1
ATOM 665 N N . PHE A 1 86 ? 6.576 -8.367 0.735 1.00 94.88 86 PHE A N 1
ATOM 666 C CA . PHE A 1 86 ? 6.179 -7.086 0.157 1.00 94.88 86 PHE A CA 1
ATOM 667 C C . PHE A 1 86 ? 5.030 -6.446 0.941 1.00 94.88 86 PHE A C 1
ATOM 669 O O . PHE A 1 86 ? 5.095 -5.250 1.228 1.00 94.88 86 PHE A O 1
ATOM 676 N N . LEU A 1 87 ? 3.989 -7.215 1.274 1.00 95.12 87 LEU A N 1
ATOM 677 C CA . LEU A 1 87 ? 2.841 -6.715 2.032 1.00 95.12 87 LEU A CA 1
ATOM 678 C C . LEU A 1 87 ? 3.255 -6.302 3.446 1.00 95.12 87 LEU A C 1
ATOM 680 O O . LEU A 1 87 ? 2.868 -5.224 3.894 1.00 95.12 87 LEU A O 1
ATOM 684 N N . GLU A 1 88 ? 4.089 -7.100 4.110 1.00 92.50 88 GLU A N 1
ATOM 685 C CA . GLU A 1 88 ? 4.660 -6.765 5.413 1.00 92.50 88 GLU A CA 1
ATOM 686 C C . GLU A 1 88 ? 5.440 -5.448 5.333 1.00 92.50 88 GLU A C 1
ATOM 688 O O . GLU A 1 88 ? 5.097 -4.491 6.026 1.00 92.50 88 GLU A O 1
ATOM 693 N N . LEU A 1 89 ? 6.402 -5.339 4.408 1.00 93.50 89 LEU A N 1
ATOM 694 C CA . LEU A 1 89 ? 7.178 -4.114 4.202 1.00 93.50 89 LEU A CA 1
ATOM 695 C C . LEU A 1 89 ? 6.284 -2.898 3.915 1.00 93.50 89 LEU A C 1
ATOM 697 O O . LEU A 1 89 ? 6.527 -1.814 4.450 1.00 93.50 89 LEU A O 1
ATOM 701 N N . PHE A 1 90 ? 5.260 -3.071 3.078 1.00 95.75 90 PHE A N 1
ATOM 702 C CA . PHE A 1 90 ? 4.302 -2.024 2.739 1.00 95.75 90 PHE A CA 1
ATOM 703 C C . PHE A 1 90 ? 3.553 -1.530 3.980 1.00 95.75 90 PHE A C 1
ATOM 705 O O . PHE A 1 90 ? 3.582 -0.335 4.277 1.00 95.75 90 PHE A O 1
ATOM 712 N N . PHE A 1 91 ? 2.906 -2.424 4.730 1.00 94.50 91 PHE A N 1
ATOM 713 C CA . PHE A 1 91 ? 2.096 -2.027 5.883 1.00 94.50 91 PHE A CA 1
ATOM 714 C C . PHE A 1 91 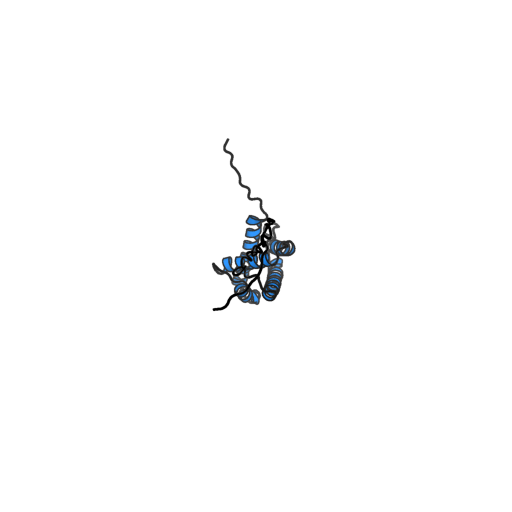? 2.954 -1.503 7.039 1.00 94.50 91 PHE A C 1
ATOM 716 O O . PHE A 1 91 ? 2.609 -0.472 7.617 1.00 94.50 91 PHE A O 1
ATOM 723 N N . THR A 1 92 ? 4.115 -2.113 7.298 1.00 91.88 92 THR A N 1
ATOM 724 C CA . THR A 1 92 ? 5.120 -1.592 8.238 1.00 91.88 92 THR A CA 1
ATOM 725 C C . THR A 1 92 ? 5.508 -0.159 7.884 1.00 91.88 92 THR A C 1
ATOM 727 O O . THR A 1 92 ? 5.492 0.706 8.758 1.00 91.88 92 THR A O 1
ATOM 730 N N . PHE A 1 93 ? 5.816 0.126 6.613 1.00 93.00 93 PHE A N 1
ATOM 731 C CA . PHE A 1 93 ? 6.196 1.476 6.198 1.00 93.00 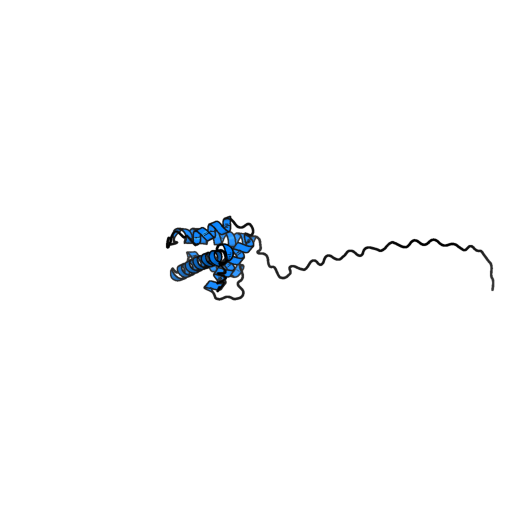93 PHE A CA 1
ATOM 732 C C . PHE A 1 93 ? 5.070 2.483 6.448 1.00 93.00 93 PHE A C 1
ATOM 734 O O . PHE A 1 93 ? 5.316 3.535 7.033 1.00 93.00 93 PHE A O 1
ATOM 741 N N . ILE A 1 94 ? 3.838 2.159 6.040 1.00 92.19 9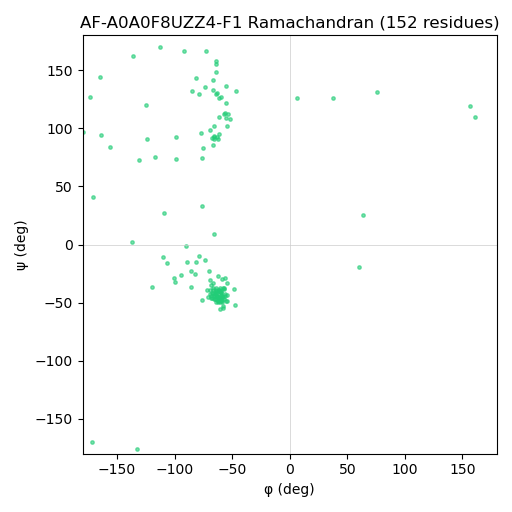4 ILE A N 1
ATOM 742 C CA . ILE A 1 94 ? 2.685 3.055 6.208 1.00 92.19 94 ILE A CA 1
ATOM 743 C C . ILE A 1 94 ? 2.412 3.339 7.6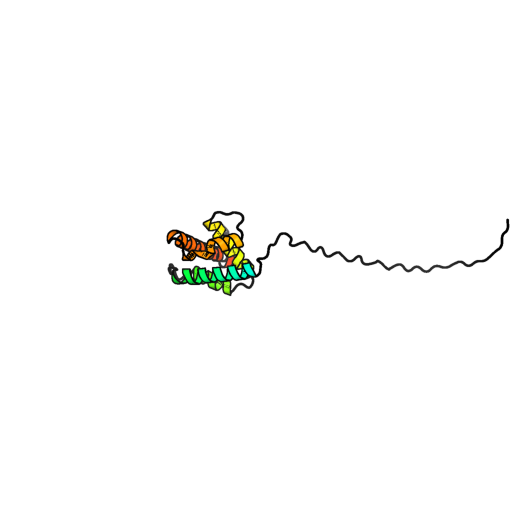89 1.00 92.19 94 ILE A C 1
ATOM 745 O O . ILE A 1 94 ? 2.085 4.471 8.045 1.00 92.19 94 ILE A O 1
ATOM 749 N N . GLU A 1 95 ? 2.551 2.342 8.561 1.00 87.94 95 GLU A N 1
ATOM 750 C CA . GLU A 1 95 ? 2.378 2.541 9.998 1.00 87.94 95 GLU A CA 1
ATOM 751 C C . GLU A 1 95 ? 3.492 3.409 10.600 1.00 87.94 95 GLU A C 1
ATOM 753 O O . GLU A 1 95 ? 3.201 4.360 11.331 1.00 87.94 95 GLU A O 1
ATOM 758 N N . CYS A 1 96 ? 4.755 3.132 10.263 1.00 86.44 96 CYS A N 1
ATOM 759 C CA . CYS A 1 96 ? 5.895 3.919 10.730 1.00 86.44 96 CYS A CA 1
ATOM 760 C C . CYS A 1 96 ? 5.802 5.382 10.285 1.00 86.44 96 CYS A C 1
ATOM 762 O O . CYS A 1 96 ? 5.998 6.280 11.103 1.00 86.44 96 CYS A O 1
ATOM 764 N N . ASP A 1 97 ? 5.481 5.614 9.013 1.00 85.69 97 ASP A N 1
ATOM 765 C CA . ASP A 1 97 ? 5.372 6.950 8.431 1.00 85.69 97 ASP A CA 1
ATOM 766 C C . ASP A 1 97 ? 4.251 7.770 9.090 1.00 85.69 97 ASP A C 1
ATOM 768 O O . ASP A 1 97 ? 4.435 8.924 9.478 1.00 85.69 97 ASP A O 1
ATOM 772 N N . ARG A 1 98 ? 3.087 7.146 9.303 1.00 79.19 98 ARG A N 1
ATOM 773 C CA . ARG A 1 98 ? 1.895 7.858 9.780 1.00 79.19 98 ARG A CA 1
ATOM 774 C C . ARG A 1 98 ? 1.807 7.997 11.288 1.00 79.19 98 ARG A C 1
ATOM 776 O O . ARG A 1 98 ? 1.274 8.996 11.769 1.00 79.19 98 ARG A O 1
ATOM 783 N N . LEU A 1 99 ? 2.243 6.981 12.029 1.00 73.06 99 LEU A N 1
ATOM 784 C CA . LEU A 1 99 ? 2.055 6.903 13.479 1.00 73.06 99 LEU A CA 1
ATOM 785 C C . LEU A 1 99 ? 3.363 7.084 14.260 1.00 73.06 99 LEU A C 1
ATOM 787 O O . LEU A 1 99 ? 3.318 7.235 15.481 1.00 73.06 99 LEU A O 1
ATOM 791 N N . GLY A 1 100 ? 4.523 7.075 13.591 1.00 74.50 100 GLY A N 1
ATOM 792 C CA . GLY A 1 100 ? 5.826 7.148 14.257 1.00 74.50 100 GLY A CA 1
ATOM 793 C C . GLY A 1 100 ? 6.109 5.937 15.152 1.00 74.50 100 GLY A C 1
ATOM 794 O O . GLY A 1 100 ? 6.848 6.052 16.130 1.00 74.50 100 GLY A O 1
ATOM 795 N N . VAL A 1 101 ? 5.482 4.794 14.859 1.00 74.94 101 VAL A N 1
ATOM 796 C CA . VAL A 1 101 ? 5.614 3.557 15.636 1.00 74.94 101 VAL A CA 1
ATOM 797 C C . VAL A 1 101 ? 6.924 2.859 15.270 1.00 74.94 101 VAL A C 1
ATOM 799 O O . VAL A 1 101 ? 7.215 2.646 14.096 1.00 74.94 101 VAL A O 1
ATOM 802 N N . THR A 1 102 ? 7.717 2.492 16.278 1.00 72.12 102 THR A N 1
ATOM 803 C CA . THR A 1 102 ? 9.023 1.828 16.093 1.00 72.12 102 THR A CA 1
ATOM 804 C C . THR A 1 102 ? 8.902 0.316 15.870 1.00 72.12 102 THR A C 1
ATOM 806 O O . THR A 1 102 ? 9.786 -0.285 15.271 1.00 72.12 102 THR A O 1
ATOM 809 N N . GLU A 1 103 ? 7.818 -0.298 16.351 1.00 75.88 103 GLU A N 1
ATOM 810 C CA . GLU A 1 103 ? 7.540 -1.737 16.235 1.00 75.88 103 GLU A CA 1
ATOM 811 C C . GLU A 1 103 ? 6.105 -1.951 15.723 1.00 75.88 103 GLU A C 1
ATOM 813 O O . GLU A 1 103 ? 5.215 -2.291 16.507 1.00 75.88 103 GLU A O 1
ATOM 818 N N . PRO A 1 104 ? 5.851 -1.670 14.433 1.00 78.19 104 PRO A N 1
ATOM 819 C CA . PRO A 1 104 ? 4.535 -1.853 13.833 1.00 78.19 104 PRO A CA 1
ATOM 820 C C . PRO A 1 104 ? 4.136 -3.329 13.835 1.00 78.19 104 PRO A C 1
ATOM 822 O O . PRO A 1 104 ? 4.979 -4.226 13.723 1.00 78.19 104 PRO A O 1
ATOM 825 N N . ARG A 1 105 ? 2.834 -3.585 13.952 1.00 85.38 105 ARG A N 1
ATOM 826 C CA . ARG A 1 105 ? 2.269 -4.937 13.954 1.00 85.38 105 ARG A CA 1
ATOM 827 C C . ARG A 1 105 ? 1.215 -5.025 12.880 1.00 85.38 105 ARG A C 1
ATOM 829 O O . ARG A 1 105 ? 0.200 -4.346 12.978 1.00 85.38 105 ARG A O 1
ATOM 836 N N . LEU A 1 106 ? 1.419 -5.937 11.931 1.00 87.19 106 LEU A N 1
ATOM 837 C CA . LEU A 1 106 ? 0.558 -6.080 10.760 1.00 87.19 106 LEU A CA 1
ATOM 838 C C . LEU A 1 106 ? -0.933 -6.088 11.128 1.00 87.19 106 LEU A C 1
ATOM 840 O O . LEU A 1 106 ? -1.679 -5.260 10.622 1.00 87.19 106 LEU A O 1
ATOM 844 N N . ALA A 1 107 ? -1.362 -6.927 12.075 1.00 88.62 107 ALA A N 1
ATOM 845 C CA . ALA A 1 107 ? -2.760 -6.980 12.514 1.00 88.62 107 ALA A CA 1
ATOM 846 C C . ALA A 1 107 ? -3.312 -5.631 13.030 1.00 88.62 107 ALA A C 1
ATOM 848 O O . ALA A 1 107 ? -4.462 -5.279 12.760 1.00 88.62 107 ALA A O 1
ATOM 849 N N . GLU A 1 108 ? -2.504 -4.850 13.754 1.00 87.38 108 GLU A N 1
ATOM 850 C CA . GLU A 1 108 ? -2.890 -3.527 14.266 1.00 87.38 108 GLU A CA 1
ATOM 851 C C . GLU A 1 108 ? -2.967 -2.501 13.120 1.00 87.38 108 GLU A C 1
ATOM 853 O O . GLU A 1 108 ? -3.917 -1.707 13.052 1.00 87.38 108 GLU A O 1
ATOM 858 N N . THR A 1 109 ? -2.033 -2.575 12.165 1.00 89.88 109 THR A N 1
ATOM 859 C CA . THR A 1 109 ? -2.058 -1.768 10.941 1.00 89.88 109 THR A CA 1
ATOM 860 C C . THR A 1 109 ? -3.311 -2.048 10.108 1.00 89.88 109 THR A C 1
ATOM 862 O O . THR A 1 109 ? -4.011 -1.112 9.707 1.00 89.88 109 THR A O 1
ATOM 865 N N . LEU A 1 110 ? -3.613 -3.330 9.863 1.00 92.31 110 LEU A N 1
ATOM 866 C CA . LEU A 1 110 ? -4.760 -3.778 9.071 1.00 92.31 110 LEU A CA 1
ATOM 867 C C . LEU A 1 110 ? -6.067 -3.292 9.703 1.00 92.31 110 LEU A C 1
ATOM 869 O O . LEU A 1 110 ? -6.867 -2.641 9.029 1.00 92.31 110 LEU A O 1
ATOM 873 N N . ALA A 1 111 ? -6.233 -3.493 11.014 1.00 91.56 111 ALA A N 1
ATOM 874 C CA . ALA A 1 111 ? -7.410 -3.041 11.751 1.00 91.56 111 ALA A CA 1
ATOM 875 C C . ALA A 1 111 ? -7.599 -1.515 11.681 1.00 91.56 111 ALA A C 1
ATOM 877 O O . ALA A 1 111 ? -8.720 -1.030 11.504 1.00 91.56 111 ALA A O 1
ATOM 878 N N . THR A 1 112 ? -6.505 -0.753 11.782 1.00 90.62 112 THR A N 1
ATOM 879 C CA . THR A 1 112 ? -6.537 0.714 11.696 1.00 90.62 112 THR A CA 1
ATOM 880 C C . THR A 1 112 ? -6.976 1.175 10.309 1.00 90.62 112 THR A C 1
ATOM 882 O O . THR A 1 112 ? -7.842 2.042 10.177 1.00 90.62 112 THR A O 1
ATOM 885 N N . LEU A 1 113 ? -6.403 0.583 9.262 1.00 93.00 113 LEU A N 1
ATOM 886 C CA . LEU A 1 113 ? -6.646 0.971 7.874 1.00 93.00 113 LEU A CA 1
ATOM 887 C C . LEU A 1 113 ? -7.933 0.385 7.290 1.00 93.00 113 LEU A C 1
ATOM 889 O O . LEU A 1 113 ? -8.402 0.887 6.270 1.00 93.00 113 LEU A O 1
ATOM 893 N N . HIS A 1 114 ? -8.536 -0.625 7.921 1.00 94.25 114 HIS A N 1
ATOM 894 C CA . HIS A 1 114 ? -9.687 -1.358 7.390 1.00 94.25 114 HIS A CA 1
ATOM 895 C C . HIS A 1 114 ? -10.811 -0.440 6.870 1.00 94.25 114 HIS A C 1
ATOM 897 O O . HIS A 1 114 ? -11.413 -0.726 5.830 1.00 94.25 114 HIS A O 1
ATOM 903 N N . ASN A 1 115 ? -11.064 0.679 7.562 1.00 92.81 115 ASN A N 1
ATOM 904 C CA . ASN A 1 115 ? -12.153 1.622 7.281 1.00 92.81 115 ASN A CA 1
ATOM 905 C C . ASN A 1 115 ? -11.681 2.975 6.712 1.00 92.81 115 ASN A C 1
ATOM 907 O O . ASN A 1 115 ? -12.368 3.982 6.896 1.00 92.81 115 ASN A O 1
ATOM 911 N N . PHE A 1 116 ? -10.532 3.021 6.026 1.00 95.12 116 PHE A N 1
ATOM 912 C CA . PHE A 1 116 ? -9.951 4.275 5.521 1.00 95.12 116 PHE A CA 1
ATOM 913 C C . PHE A 1 116 ? -10.892 5.090 4.610 1.00 95.12 116 PHE A C 1
ATOM 915 O O . PHE A 1 116 ? -10.829 6.318 4.564 1.00 95.12 116 PHE A O 1
ATOM 922 N N . GLU A 1 117 ? -11.805 4.421 3.906 1.00 94.25 117 GLU A N 1
ATOM 923 C CA . GLU A 1 117 ? -12.802 5.041 3.024 1.00 94.25 117 GLU A CA 1
ATOM 924 C C . GLU A 1 117 ? -13.766 5.975 3.779 1.00 94.25 117 GLU A C 1
ATOM 926 O O . GLU A 1 117 ? -14.289 6.925 3.199 1.00 94.25 117 GLU A O 1
ATOM 931 N N . GLY A 1 118 ? -13.993 5.721 5.074 1.00 94.69 118 GLY A N 1
ATOM 932 C CA . GLY A 1 118 ? -14.856 6.530 5.940 1.00 94.69 118 GLY A CA 1
ATOM 933 C C . GLY A 1 118 ? -14.138 7.670 6.666 1.00 94.69 118 GLY A C 1
ATOM 934 O O . GLY A 1 118 ? -14.775 8.392 7.433 1.00 94.69 118 GLY A O 1
ATOM 935 N N . TRP A 1 119 ? -12.828 7.816 6.472 1.00 95.88 119 TRP A N 1
ATOM 936 C CA . TRP A 1 119 ? -12.034 8.857 7.114 1.00 95.88 119 TRP A CA 1
ATOM 937 C C . TRP A 1 119 ? -12.282 10.252 6.537 1.00 95.88 119 TRP A C 1
ATOM 939 O O . TRP A 1 11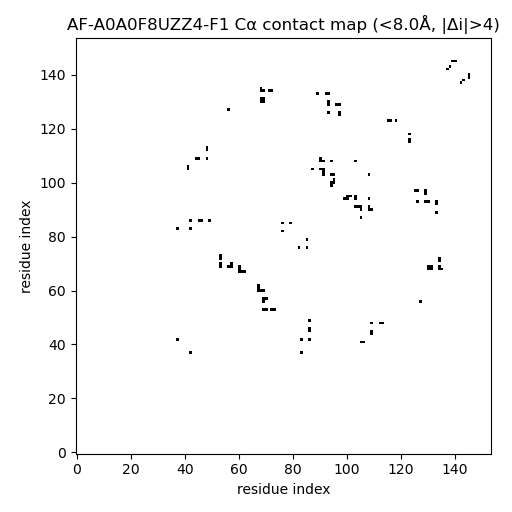9 ? -12.864 10.432 5.465 1.00 95.88 119 TRP A O 1
ATOM 949 N N . THR A 1 120 ? -11.813 11.264 7.262 1.00 96.75 120 THR A N 1
ATOM 950 C CA . THR A 1 120 ? -11.817 12.648 6.792 1.00 96.75 120 THR A CA 1
ATOM 951 C C . THR A 1 120 ? -10.914 12.823 5.567 1.00 96.75 120 THR A C 1
ATOM 953 O O . THR A 1 120 ? -9.969 12.068 5.336 1.00 96.75 120 THR A O 1
ATOM 956 N N . SER A 1 121 ? -11.166 13.879 4.788 1.00 94.81 121 SER A N 1
ATOM 957 C CA . SER A 1 121 ? -10.328 14.205 3.626 1.00 94.81 121 SER A CA 1
ATOM 958 C C . SER A 1 121 ? -8.862 14.452 4.000 1.00 94.81 121 SER A C 1
ATOM 960 O O . SER A 1 121 ? -7.989 14.214 3.171 1.00 94.81 121 SER A O 1
ATOM 962 N N . GLU A 1 122 ? -8.588 14.946 5.209 1.00 95.62 122 GLU A N 1
ATOM 963 C CA . GLU A 1 122 ? -7.227 15.181 5.700 1.00 95.62 122 GLU A CA 1
ATOM 964 C C . GLU A 1 122 ? -6.509 13.857 5.987 1.00 95.62 122 GLU A C 1
ATOM 966 O O . GLU A 1 122 ? -5.390 13.647 5.524 1.00 95.62 122 GLU A O 1
ATOM 971 N N . GLU A 1 123 ? -7.180 12.918 6.655 1.00 94.50 123 GLU A N 1
ATOM 972 C CA . GLU A 1 123 ? -6.643 11.580 6.928 1.00 94.50 123 GLU A CA 1
ATOM 973 C C . GLU A 1 123 ? -6.402 10.778 5.642 1.00 94.50 123 GLU A C 1
ATOM 975 O O . GLU A 1 123 ? -5.367 10.122 5.506 1.00 94.50 123 GLU A O 1
ATOM 980 N N . GLN A 1 124 ? -7.326 10.851 4.676 1.00 95.56 124 GLN A N 1
ATOM 981 C CA . GLN A 1 124 ? -7.152 10.215 3.365 1.00 95.56 124 GLN A CA 1
ATOM 982 C C . GLN A 1 124 ? -6.025 10.864 2.561 1.00 95.56 124 GLN A C 1
ATOM 984 O O . GLN A 1 124 ? -5.271 10.163 1.886 1.00 95.56 124 GLN A O 1
ATOM 989 N N . HIS A 1 125 ? -5.873 12.188 2.649 1.00 94.19 125 HIS A N 1
ATOM 990 C CA . HIS A 1 125 ? -4.748 12.876 2.029 1.00 94.19 125 HIS A CA 1
ATOM 991 C C . HIS A 1 125 ? -3.415 12.436 2.643 1.00 94.19 125 HIS A C 1
ATOM 993 O O . HIS A 1 125 ? -2.489 12.126 1.895 1.00 94.19 125 HIS A O 1
ATOM 999 N N . GLY A 1 126 ? -3.337 12.335 3.974 1.00 94.44 126 GLY A N 1
ATOM 1000 C CA . GLY A 1 126 ? -2.162 11.819 4.677 1.00 94.44 126 GLY A CA 1
ATOM 1001 C C . GLY A 1 126 ? -1.813 10.394 4.248 1.00 94.44 126 GLY A C 1
ATOM 1002 O O . GLY A 1 126 ? -0.680 10.135 3.859 1.00 94.44 126 GLY A O 1
ATOM 1003 N N . LEU A 1 127 ? -2.801 9.493 4.197 1.00 95.50 127 LEU A N 1
ATOM 1004 C CA . LEU A 1 127 ? -2.604 8.137 3.675 1.00 95.50 127 LEU A CA 1
ATOM 1005 C C . LEU A 1 127 ? -2.091 8.148 2.228 1.00 95.50 127 LEU A C 1
ATOM 1007 O O . LEU A 1 127 ? -1.149 7.430 1.905 1.00 95.50 127 LEU A O 1
ATOM 1011 N N . SER A 1 128 ? -2.672 8.983 1.364 1.00 94.94 128 SER A N 1
ATOM 1012 C CA . SER A 1 128 ? -2.210 9.120 -0.017 1.00 94.94 128 SER A CA 1
ATOM 1013 C C . SER A 1 128 ? -0.760 9.601 -0.102 1.00 94.94 128 SER A C 1
ATOM 1015 O O . SER A 1 128 ? -0.057 9.148 -1.003 1.00 94.94 128 SER A O 1
ATOM 1017 N N . GLN A 1 129 ? -0.312 10.503 0.780 1.00 94.62 129 GLN A N 1
ATOM 1018 C CA . GLN A 1 129 ? 1.092 10.924 0.830 1.00 94.62 129 GLN A CA 1
ATOM 1019 C C . GLN A 1 129 ? 1.995 9.752 1.221 1.00 94.62 129 GLN A C 1
ATOM 1021 O O . GLN A 1 129 ? 2.931 9.460 0.482 1.00 94.62 129 GLN A O 1
ATOM 1026 N N . SER A 1 130 ? 1.647 8.992 2.261 1.00 95.62 130 SER A N 1
ATOM 1027 C CA . SER A 1 130 ? 2.420 7.812 2.674 1.00 95.62 130 SER A CA 1
ATOM 1028 C C . SER A 1 130 ? 2.573 6.775 1.552 1.00 95.62 130 SER A C 1
ATOM 1030 O O . SER A 1 130 ? 3.642 6.192 1.380 1.00 95.62 130 SER A O 1
ATOM 1032 N N . LEU A 1 131 ? 1.540 6.571 0.720 1.00 95.88 131 LEU A N 1
ATOM 1033 C CA . LEU A 1 131 ? 1.638 5.694 -0.459 1.00 95.88 131 LEU A CA 1
ATOM 1034 C C . LEU A 1 131 ? 2.645 6.222 -1.501 1.00 95.88 131 LEU A C 1
ATOM 1036 O O . LEU A 1 131 ? 3.399 5.451 -2.105 1.00 95.88 131 LEU A O 1
ATOM 1040 N N . VAL A 1 132 ? 2.668 7.538 -1.729 1.00 94.69 132 VAL A N 1
ATOM 1041 C CA . VAL A 1 132 ? 3.631 8.188 -2.635 1.00 94.69 132 VAL A CA 1
ATOM 1042 C C . VAL A 1 132 ? 5.053 8.085 -2.083 1.00 94.69 132 VAL A C 1
ATOM 1044 O O . VAL A 1 132 ? 5.989 7.794 -2.835 1.00 94.69 132 VAL A O 1
ATOM 1047 N N . GLU A 1 133 ? 5.216 8.276 -0.779 1.00 95.12 133 GLU A N 1
ATOM 1048 C CA . GLU A 1 133 ? 6.504 8.166 -0.099 1.00 95.12 133 GLU A CA 1
ATOM 1049 C C . GLU A 1 133 ? 7.038 6.736 -0.134 1.00 95.12 133 GLU A C 1
ATOM 1051 O O . GLU A 1 133 ? 8.191 6.533 -0.516 1.00 95.12 133 GLU A O 1
ATOM 1056 N N . PHE A 1 134 ? 6.190 5.731 0.105 1.00 96.31 134 PHE A N 1
ATOM 1057 C CA . PHE A 1 134 ? 6.583 4.330 -0.050 1.00 96.31 134 PHE A CA 1
ATOM 1058 C C . PHE A 1 134 ? 7.019 4.009 -1.488 1.00 96.31 134 PHE A C 1
ATOM 1060 O O . PHE A 1 134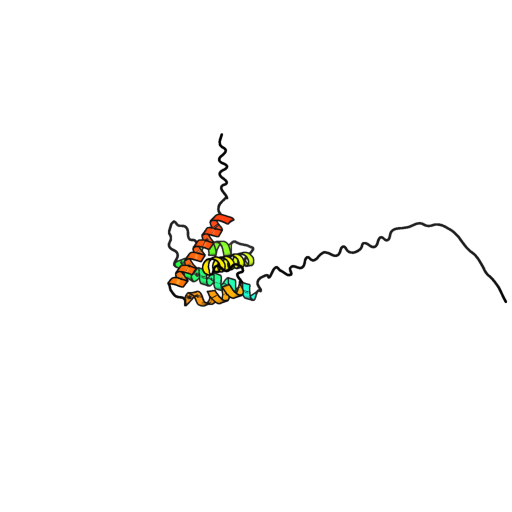 ? 8.026 3.338 -1.716 1.00 96.31 134 PHE A O 1
ATOM 1067 N N . SER A 1 135 ? 6.307 4.542 -2.485 1.00 94.81 135 SER A N 1
ATOM 1068 C CA . SER A 1 135 ? 6.688 4.374 -3.895 1.00 94.81 135 SER A CA 1
ATOM 1069 C C . SER A 1 135 ? 8.062 4.987 -4.191 1.00 94.81 135 SER A C 1
ATOM 1071 O O . SER A 1 135 ? 8.856 4.421 -4.942 1.00 94.81 135 SER A O 1
ATOM 1073 N N . SER A 1 136 ? 8.356 6.143 -3.591 1.00 93.12 136 SER A N 1
ATOM 1074 C CA . SER A 1 136 ? 9.660 6.809 -3.705 1.00 93.12 136 SER A CA 1
ATOM 1075 C C . SER A 1 136 ? 10.756 6.004 -3.006 1.00 93.12 136 SER A C 1
ATOM 1077 O O . SER A 1 136 ? 11.816 5.782 -3.585 1.00 93.12 136 SER A O 1
ATOM 1079 N N . PHE A 1 137 ? 10.467 5.453 -1.824 1.00 93.75 137 PHE A N 1
ATOM 1080 C CA . PHE A 1 137 ? 11.356 4.530 -1.125 1.00 93.75 137 PHE A CA 1
ATOM 1081 C C . PHE A 1 137 ? 11.710 3.313 -1.992 1.00 93.75 137 PHE A C 1
ATOM 1083 O O . PHE A 1 137 ? 12.887 2.948 -2.074 1.00 93.75 137 PHE A O 1
ATOM 1090 N N . LEU A 1 138 ? 10.730 2.716 -2.681 1.00 94.25 138 LEU A N 1
ATOM 1091 C CA . LEU A 1 138 ? 10.983 1.612 -3.607 1.00 94.25 138 LEU A CA 1
ATOM 1092 C C . LEU A 1 138 ? 11.911 2.033 -4.754 1.00 94.25 138 LEU A C 1
ATOM 1094 O O . LEU A 1 138 ? 12.872 1.327 -5.071 1.00 94.25 138 LEU A O 1
ATOM 1098 N N . MET A 1 139 ? 11.653 3.198 -5.350 1.00 91.50 139 MET A N 1
ATOM 1099 C CA . MET A 1 139 ? 12.498 3.754 -6.407 1.00 91.50 139 MET A CA 1
ATOM 1100 C C . MET A 1 139 ? 13.940 3.939 -5.938 1.00 91.50 139 MET A C 1
ATOM 1102 O O . MET A 1 139 ? 14.854 3.402 -6.562 1.00 91.50 139 MET A O 1
ATOM 1106 N N . ASP A 1 140 ? 14.144 4.621 -4.817 1.00 90.38 140 ASP A N 1
ATOM 1107 C CA . ASP A 1 140 ? 15.473 4.987 -4.327 1.00 90.38 140 ASP A CA 1
ATOM 1108 C C . ASP A 1 140 ? 16.295 3.787 -3.843 1.00 90.38 140 ASP A C 1
ATOM 1110 O O . ASP A 1 140 ? 17.527 3.796 -3.933 1.00 90.38 140 ASP A O 1
ATOM 1114 N N . ASN A 1 141 ? 15.635 2.745 -3.326 1.00 89.31 141 ASN A N 1
ATOM 1115 C CA . ASN A 1 141 ? 16.326 1.615 -2.705 1.00 89.31 141 ASN A CA 1
ATOM 1116 C C . ASN A 1 141 ? 16.450 0.385 -3.603 1.00 89.31 141 ASN A C 1
ATOM 1118 O O . ASN A 1 141 ? 17.422 -0.358 -3.442 1.00 89.31 141 ASN A O 1
ATOM 1122 N N . PHE A 1 142 ? 15.512 0.170 -4.529 1.00 88.38 142 PHE A N 1
ATOM 1123 C CA . PHE A 1 142 ? 15.439 -1.070 -5.309 1.00 88.38 142 PHE A CA 1
ATOM 1124 C C . PHE A 1 142 ? 15.568 -0.858 -6.816 1.00 88.38 142 PHE A C 1
ATOM 1126 O O . PHE A 1 142 ? 16.181 -1.689 -7.485 1.00 88.38 142 PHE A O 1
ATOM 1133 N N . PHE A 1 143 ? 15.017 0.228 -7.367 1.00 88.19 143 PHE A N 1
ATOM 1134 C CA . PHE A 1 143 ? 14.957 0.411 -8.823 1.00 88.19 143 PHE A CA 1
ATOM 1135 C C . PHE A 1 143 ? 16.042 1.331 -9.379 1.00 88.19 143 PHE A C 1
ATOM 1137 O O . PHE A 1 143 ? 16.500 1.133 -10.507 1.00 88.19 143 PHE A O 1
ATOM 1144 N N . LEU A 1 144 ? 16.474 2.330 -8.611 1.00 83.62 144 LEU A N 1
ATOM 1145 C CA . LEU A 1 144 ? 17.535 3.229 -9.030 1.00 83.62 144 LEU A CA 1
ATOM 1146 C C . LEU A 1 144 ? 18.909 2.624 -8.712 1.00 83.62 144 LEU A C 1
ATOM 1148 O O . LEU A 1 144 ? 19.163 2.181 -7.589 1.00 83.62 144 LEU A O 1
ATOM 1152 N N . PRO A 1 145 ? 19.850 2.635 -9.672 1.00 76.19 145 PRO A N 1
ATOM 1153 C CA . PRO A 1 145 ? 21.235 2.322 -9.374 1.00 76.19 145 PRO A CA 1
ATOM 1154 C C . PRO A 1 145 ? 21.750 3.320 -8.335 1.00 76.19 145 PRO A C 1
ATOM 1156 O O . PRO A 1 145 ? 21.691 4.533 -8.565 1.00 76.19 145 PRO A O 1
ATOM 1159 N N . ARG A 1 146 ? 22.314 2.836 -7.217 1.00 66.69 146 ARG A N 1
ATOM 1160 C CA . ARG A 1 146 ? 23.106 3.690 -6.319 1.00 66.69 146 ARG A CA 1
ATOM 1161 C C . ARG A 1 146 ? 24.286 4.211 -7.121 1.00 66.69 146 ARG A C 1
ATOM 1163 O O . ARG A 1 146 ? 25.302 3.537 -7.281 1.00 66.69 146 ARG A O 1
ATOM 1170 N N . THR A 1 147 ? 24.128 5.405 -7.672 1.00 58.16 147 THR A N 1
ATOM 1171 C CA . THR A 1 147 ? 25.186 6.064 -8.419 1.00 58.16 147 THR A CA 1
ATOM 1172 C C . THR A 1 147 ? 26.167 6.581 -7.379 1.00 58.16 147 THR A C 1
ATOM 1174 O O . THR A 1 147 ? 26.093 7.726 -6.947 1.00 58.16 147 THR A O 1
ATOM 1177 N N . TYR A 1 148 ? 27.071 5.718 -6.912 1.00 59.81 148 TYR A N 1
ATOM 1178 C CA . TYR A 1 148 ? 28.272 6.185 -6.241 1.00 59.81 148 TYR A CA 1
ATOM 1179 C C . TYR A 1 148 ? 29.078 6.920 -7.307 1.00 59.81 148 TYR A C 1
ATOM 1181 O O . TYR A 1 148 ? 29.829 6.311 -8.069 1.00 59.81 148 TYR A O 1
ATOM 1189 N N . VAL A 1 149 ? 28.886 8.235 -7.404 1.00 58.59 149 VAL A N 1
ATOM 1190 C CA . VAL A 1 149 ? 29.831 9.090 -8.110 1.00 58.59 149 VAL A CA 1
ATOM 1191 C C . VAL A 1 149 ? 31.114 9.020 -7.291 1.00 58.59 149 VAL A C 1
ATOM 1193 O O . VAL A 1 149 ? 31.309 9.774 -6.341 1.00 58.59 149 VAL A O 1
ATOM 1196 N N . VAL A 1 150 ? 31.986 8.067 -7.621 1.00 60.19 150 VAL A N 1
ATOM 1197 C CA . VAL A 1 150 ? 33.387 8.162 -7.236 1.00 60.19 150 VAL A CA 1
ATOM 1198 C C . VAL A 1 150 ? 33.904 9.357 -8.021 1.00 60.19 150 VAL A C 1
ATOM 1200 O O . VAL A 1 150 ? 34.265 9.242 -9.192 1.00 60.19 150 VAL A O 1
ATOM 1203 N N . VAL A 1 151 ? 33.867 10.536 -7.401 1.00 61.34 151 VAL A N 1
ATOM 1204 C CA . VAL A 1 151 ? 34.628 11.684 -7.879 1.00 61.34 151 VAL A CA 1
ATOM 1205 C C . VAL A 1 151 ? 36.091 11.297 -7.679 1.00 61.34 151 VAL A C 1
ATOM 1207 O O . VAL A 1 151 ? 36.687 11.542 -6.633 1.00 61.34 151 VAL A O 1
ATOM 1210 N N . MET A 1 152 ? 36.650 10.588 -8.660 1.00 55.25 152 MET A N 1
ATOM 1211 C CA . MET A 1 152 ? 38.087 10.410 -8.789 1.00 55.25 152 MET A CA 1
ATOM 1212 C C . MET A 1 152 ? 38.634 11.793 -9.128 1.00 55.25 152 MET A C 1
ATOM 1214 O O . MET A 1 152 ? 38.639 12.197 -10.289 1.00 55.25 152 MET A O 1
ATOM 1218 N N . TYR A 1 153 ? 39.015 12.556 -8.106 1.00 56.94 153 TYR A N 1
ATOM 1219 C CA . TYR A 1 153 ? 39.855 13.727 -8.303 1.00 56.94 153 TYR A CA 1
ATOM 1220 C C . TYR A 1 153 ? 41.180 13.229 -8.894 1.00 56.94 153 TYR A C 1
ATOM 1222 O O . TYR A 1 153 ? 41.932 12.528 -8.215 1.00 56.94 153 TYR A O 1
ATOM 1230 N N . THR A 1 154 ? 41.420 13.535 -10.168 1.00 62.66 154 THR A N 1
ATOM 1231 C CA . THR A 1 154 ? 42.731 13.421 -10.822 1.00 62.66 154 THR A CA 1
ATOM 1232 C C . THR A 1 154 ? 43.378 14.786 -10.904 1.00 62.66 154 THR A C 1
ATOM 1234 O O . THR A 1 154 ? 42.651 15.719 -11.320 1.00 62.66 154 THR A O 1
#

Foldseek 3Di:
DDDDDDDDDDDDDDDDDDPPPPDPPPPPPVDPVPPPQDDPVLLVLLVVLLVVLLVVCQVVDDCPPVDRLSVLLVVVCVPDPPNSVSSVVLLVQLCCQQPVDPDDDSVVSSVVSVPVVPDDPVSVVSSSVSSSVVSVVCCVPPVDPPPPPPPPPD

pLDDT: mean 78.61, std 20.31, range [33.12, 98.12]

Organism: NCBI:txid308745

Solvent-accessible surface area (backbone atoms only — not comparable to full-atom values): 10025 Å² total; per-residue (Å²): 141,84,89,82,91,86,78,88,86,86,87,84,91,79,91,72,90,81,83,77,76,78,72,77,78,74,75,79,73,75,77,66,87,79,68,81,71,78,50,72,65,54,47,54,50,49,52,52,52,50,51,52,52,46,71,64,47,46,81,67,59,71,72,82,74,83,56,52,42,53,56,48,49,56,52,46,62,74,67,50,90,58,52,68,64,49,53,50,53,50,49,42,46,47,37,30,73,75,70,69,46,91,78,64,47,69,73,61,47,48,65,66,53,71,57,50,89,77,50,54,73,67,57,46,48,52,52,54,48,45,50,41,51,52,34,48,52,47,39,68,71,71,69,44,78,84,76,76,76,75,78,74,84,126

Nearest PDB structures (foldseek):
  4ezb-assembly1_A-2  TM=2.667E-01  e=6.412E+00  Sinorhizobium meliloti 1021

Secondary structure (DSSP, 8-state):
--------------------------------TT--PPPHHHHHHHHHHHHHHHHHHGGG---SSS--HHHHHHHHHHH-S-HHHHHHHHHHHHHHHHH--SS--HHHHHHHHTTGGGS-HHHHHHHHHHHHHHHHHHIIIIIS----------